Protein AF-Q08990-F1 (afdb_monomer_lite)

Structure (mmCIF, N/CA/C/O backbone):
data_AF-Q08990-F1
#
_entry.id   AF-Q08990-F1
#
loop_
_atom_site.group_PDB
_atom_site.id
_atom_site.type_symbol
_atom_site.label_atom_id
_atom_site.label_alt_id
_atom_site.label_comp_id
_atom_site.label_asym_id
_atom_site.label_entity_id
_atom_site.label_seq_id
_atom_site.pdbx_PDB_ins_code
_atom_site.Cartn_x
_atom_site.Cartn_y
_atom_site.Cartn_z
_atom_site.occupancy
_atom_site.B_iso_or_equiv
_atom_site.auth_seq_id
_atom_site.auth_comp_id
_atom_site.auth_asym_id
_atom_site.auth_atom_id
_atom_site.pdbx_PDB_model_num
ATOM 1 N N . MET A 1 1 ? -34.932 -25.658 28.980 1.00 48.66 1 MET A N 1
ATOM 2 C CA . MET A 1 1 ? -34.757 -24.194 28.999 1.00 48.66 1 MET A CA 1
ATOM 3 C C . MET A 1 1 ? -33.355 -23.936 28.489 1.00 48.66 1 MET A C 1
ATOM 5 O O . MET A 1 1 ? -32.407 -24.117 29.236 1.00 48.66 1 MET A O 1
ATOM 9 N N . THR A 1 2 ? -33.209 -23.710 27.187 1.00 58.56 2 THR A N 1
ATOM 10 C CA . THR A 1 2 ? -31.930 -23.302 26.596 1.00 58.56 2 THR A CA 1
ATOM 11 C C . THR A 1 2 ? -31.597 -21.917 27.132 1.00 58.56 2 THR A C 1
ATOM 13 O O . THR A 1 2 ? -32.435 -21.019 27.087 1.00 58.56 2 THR A O 1
ATOM 16 N N . ASP A 1 3 ? -30.428 -21.805 27.746 1.00 59.56 3 ASP A N 1
ATOM 17 C CA . ASP A 1 3 ? -29.991 -20.666 28.539 1.00 59.56 3 ASP A CA 1
ATOM 18 C C . ASP A 1 3 ? -29.796 -19.426 27.647 1.00 59.56 3 ASP A C 1
ATOM 20 O O . ASP A 1 3 ? -28.799 -19.286 26.938 1.00 59.56 3 ASP A O 1
ATOM 24 N N . ASN A 1 4 ? -30.796 -18.536 27.638 1.00 59.84 4 ASN A N 1
ATOM 25 C CA . ASN A 1 4 ? -30.752 -17.274 26.892 1.00 59.84 4 ASN A CA 1
ATOM 26 C C . ASN A 1 4 ? -29.539 -16.417 27.289 1.00 59.84 4 ASN A C 1
ATOM 28 O O . ASN A 1 4 ? -29.030 -15.676 26.449 1.00 59.84 4 ASN A O 1
ATOM 32 N N . THR A 1 5 ? -29.056 -16.552 28.529 1.00 62.53 5 THR A N 1
ATOM 33 C CA . THR A 1 5 ? -27.885 -15.833 29.049 1.00 62.53 5 THR A CA 1
ATOM 34 C C . THR A 1 5 ? -26.620 -16.232 28.294 1.00 62.53 5 THR A C 1
ATOM 36 O O . THR A 1 5 ? -25.866 -15.372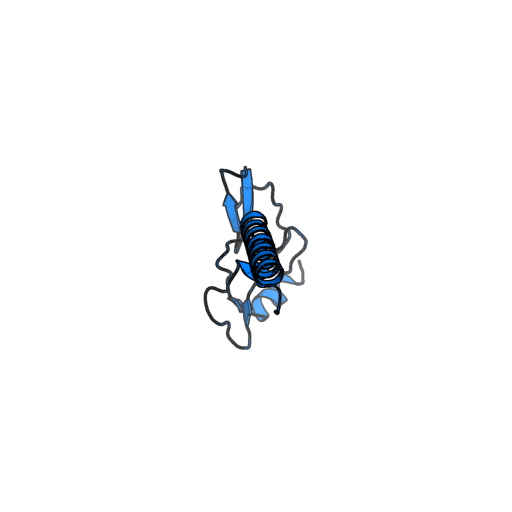 27.844 1.00 62.53 5 THR A O 1
ATOM 39 N N . THR A 1 6 ? -26.427 -17.536 28.046 1.00 74.50 6 THR A N 1
ATOM 40 C CA . THR A 1 6 ? -25.268 -18.017 27.279 1.00 74.50 6 THR A CA 1
ATOM 41 C C . THR A 1 6 ? -25.299 -17.479 25.852 1.00 74.50 6 THR A C 1
ATOM 43 O O . THR A 1 6 ? -24.268 -17.074 25.322 1.00 74.50 6 THR A O 1
ATOM 46 N N . SER A 1 7 ? -26.481 -17.436 25.225 1.00 83.25 7 SER A N 1
ATOM 47 C CA . SER A 1 7 ? -26.612 -16.912 23.862 1.00 83.25 7 SER A CA 1
ATOM 48 C C . SER A 1 7 ? -26.298 -15.419 23.790 1.00 83.25 7 SER A C 1
ATOM 50 O O . SER A 1 7 ? -25.615 -15.002 22.855 1.00 83.25 7 SER A O 1
ATOM 52 N N . SER A 1 8 ? -26.767 -14.610 24.747 1.00 87.88 8 SER A N 1
ATOM 53 C CA . SER A 1 8 ? -26.475 -13.172 24.756 1.00 87.88 8 SER A CA 1
ATOM 54 C C . SER A 1 8 ? -24.997 -12.886 25.007 1.00 87.88 8 SER A C 1
ATOM 56 O O . SER A 1 8 ? -24.423 -12.032 24.331 1.00 87.88 8 SER A O 1
ATOM 58 N N . ASP A 1 9 ? -24.360 -13.625 25.918 1.00 92.31 9 ASP A N 1
ATOM 59 C CA . ASP A 1 9 ? -22.935 -13.454 26.213 1.00 92.31 9 ASP A CA 1
ATOM 60 C C . ASP A 1 9 ? -22.059 -13.882 25.028 1.00 92.31 9 ASP A C 1
ATOM 62 O O . ASP A 1 9 ? -21.091 -13.199 24.690 1.00 92.31 9 ASP A O 1
ATOM 66 N N . LEU A 1 10 ? -22.423 -14.971 24.341 1.00 93.25 10 LEU A N 1
ATOM 67 C CA . LEU A 1 10 ? -21.741 -15.408 23.121 1.00 93.25 10 LEU A CA 1
ATOM 68 C C . LEU A 1 10 ? -21.839 -14.361 22.009 1.00 93.25 10 LEU A C 1
ATOM 70 O O . LEU A 1 10 ? -20.818 -14.030 21.405 1.00 93.25 10 LEU A O 1
ATOM 74 N N . ILE A 1 11 ? -23.033 -13.811 21.762 1.00 95.00 11 ILE A N 1
ATOM 75 C CA . ILE A 1 11 ? -23.231 -12.752 20.761 1.00 95.00 11 ILE A CA 1
ATOM 76 C C . ILE A 1 11 ? -22.373 -11.533 21.112 1.00 95.00 11 ILE A C 1
ATOM 78 O O . ILE A 1 11 ? -21.596 -11.076 20.275 1.00 95.00 11 ILE A O 1
ATOM 82 N N . LYS A 1 12 ? -22.421 -11.074 22.369 1.00 95.19 12 LYS A N 1
ATOM 83 C CA . LYS A 1 12 ? -21.631 -9.929 22.840 1.00 95.19 12 LYS A CA 1
ATOM 84 C C . LYS A 1 12 ? -20.125 -10.146 22.666 1.00 95.19 12 LYS A C 1
ATOM 86 O O . LYS A 1 12 ? -19.412 -9.227 22.259 1.00 95.19 12 LYS A O 1
ATOM 91 N N . ASN A 1 13 ? -19.627 -11.347 22.956 1.00 95.69 13 ASN A N 1
ATOM 92 C CA . ASN A 1 13 ? -18.209 -11.673 22.795 1.00 95.69 13 ASN A CA 1
ATOM 93 C C . ASN A 1 13 ? -17.787 -11.676 21.320 1.00 95.69 13 ASN A C 1
ATOM 95 O O . ASN A 1 13 ? -16.731 -11.137 20.990 1.00 95.69 13 ASN A O 1
ATOM 99 N N . VAL A 1 14 ? -18.614 -12.231 20.429 1.00 96.81 14 VAL A N 1
ATOM 100 C CA . VAL A 1 14 ? -18.360 -12.217 18.980 1.00 96.81 14 VAL A CA 1
ATOM 101 C C . VAL A 1 14 ? -18.376 -10.789 18.434 1.00 96.81 14 VAL A C 1
ATOM 103 O O . VAL A 1 14 ? -17.486 -10.420 17.669 1.00 96.81 14 VAL A O 1
ATOM 106 N N . GLU A 1 15 ? -19.336 -9.964 18.851 1.00 97.25 15 GLU A N 1
ATOM 107 C CA . GLU A 1 15 ? -19.414 -8.553 18.456 1.00 97.25 15 GLU A CA 1
ATOM 108 C C . GLU A 1 15 ? -18.205 -7.752 18.951 1.00 97.25 15 GLU A C 1
ATOM 110 O O . GLU A 1 15 ? -17.606 -6.999 18.183 1.00 97.25 15 GLU A O 1
ATOM 115 N N . THR A 1 16 ? -17.789 -7.967 20.201 1.00 97.56 16 THR A N 1
ATOM 116 C CA . THR A 1 16 ? -16.605 -7.310 20.781 1.00 97.56 16 THR A CA 1
ATOM 117 C C . THR A 1 16 ? -15.329 -7.704 20.036 1.00 97.56 16 THR A C 1
ATOM 119 O O . THR A 1 16 ? -14.507 -6.846 19.703 1.00 97.56 16 THR A O 1
ATOM 122 N N . ALA A 1 17 ? -15.166 -8.996 19.737 1.00 97.31 17 ALA A N 1
ATOM 123 C CA . ALA A 1 17 ? -14.024 -9.497 18.983 1.00 97.31 17 ALA A CA 1
ATOM 124 C C . ALA A 1 17 ? -13.997 -8.925 17.561 1.00 97.31 17 ALA A C 1
ATOM 126 O O . ALA A 1 17 ? -12.952 -8.449 17.122 1.00 97.31 17 ALA A O 1
ATOM 127 N N . ARG A 1 18 ? -15.144 -8.903 16.867 1.00 97.12 18 ARG A N 1
ATOM 128 C CA . ARG A 1 18 ? -15.268 -8.285 15.539 1.00 97.12 18 ARG A CA 1
ATOM 129 C C . ARG A 1 18 ? -14.885 -6.808 15.587 1.00 97.12 18 ARG A C 1
ATOM 131 O O . ARG A 1 18 ? -14.017 -6.403 14.830 1.00 97.12 18 ARG A O 1
ATOM 138 N N . SER A 1 19 ? -15.441 -6.041 16.523 1.00 97.31 19 SER A N 1
ATOM 139 C CA . SER A 1 19 ? -15.128 -4.614 16.665 1.00 97.31 19 SER A CA 1
ATOM 140 C C . SER A 1 19 ? -13.640 -4.362 16.937 1.00 97.31 19 SER A C 1
ATOM 142 O O . SER A 1 19 ? -13.068 -3.421 16.393 1.00 97.31 19 SER A O 1
ATOM 144 N N . THR A 1 20 ? -12.994 -5.219 17.731 1.00 97.06 20 THR A N 1
ATOM 145 C CA . THR A 1 20 ? -11.553 -5.115 18.009 1.00 97.06 20 THR A CA 1
ATOM 146 C C . THR A 1 20 ? -10.717 -5.427 16.766 1.00 97.06 20 THR A C 1
ATOM 148 O O . THR A 1 20 ? -9.745 -4.728 16.490 1.00 97.06 20 THR A O 1
ATOM 151 N N . ILE A 1 21 ? -11.093 -6.458 16.004 1.00 94.06 21 ILE A N 1
ATOM 152 C CA . ILE A 1 21 ? -10.424 -6.819 14.747 1.00 94.06 21 ILE A CA 1
ATOM 153 C C . ILE A 1 21 ? -10.601 -5.706 13.712 1.00 94.06 21 ILE A C 1
ATOM 155 O O . ILE A 1 21 ? -9.619 -5.310 13.093 1.00 94.06 21 ILE A O 1
ATOM 159 N N . ASP A 1 22 ? -11.809 -5.167 13.563 1.00 92.00 22 ASP A N 1
ATOM 160 C CA . ASP A 1 22 ? -12.094 -4.078 12.625 1.00 92.00 22 ASP A CA 1
ATOM 161 C C . ASP A 1 22 ? -11.269 -2.829 12.976 1.00 92.00 22 ASP A C 1
ATOM 163 O O . ASP A 1 22 ? -10.602 -2.263 12.109 1.00 92.00 22 ASP A O 1
ATOM 167 N N . GLY A 1 23 ? -11.206 -2.466 14.263 1.00 93.00 23 GLY A N 1
ATOM 168 C CA . GLY A 1 23 ? -10.358 -1.369 14.735 1.00 93.00 23 GLY A CA 1
ATOM 169 C C . GLY A 1 23 ? -8.864 -1.615 14.499 1.00 93.00 23 GLY A C 1
ATOM 170 O O . GLY A 1 23 ? -8.124 -0.685 14.171 1.00 93.00 23 GLY A O 1
ATOM 171 N N . LEU A 1 24 ? -8.405 -2.866 14.612 1.00 92.38 24 LEU A N 1
ATOM 172 C CA . LEU A 1 24 ? -7.024 -3.233 14.300 1.00 92.38 24 LEU A CA 1
ATOM 173 C C . LEU A 1 24 ? -6.735 -3.137 12.794 1.00 92.38 24 LEU A C 1
ATOM 175 O O . LEU A 1 24 ? -5.687 -2.620 12.416 1.00 92.38 24 LEU A O 1
ATOM 179 N N . ILE A 1 25 ? -7.652 -3.598 11.939 1.00 87.12 25 ILE A N 1
ATOM 180 C CA . ILE A 1 25 ? -7.538 -3.516 10.474 1.00 87.12 25 ILE A CA 1
ATOM 181 C C . ILE A 1 25 ? -7.417 -2.059 10.023 1.00 87.12 25 ILE A C 1
ATOM 183 O O . ILE A 1 25 ? -6.560 -1.741 9.192 1.00 87.12 25 ILE A O 1
ATOM 187 N N . GLU A 1 26 ? -8.253 -1.187 10.583 1.00 86.12 26 GLU A N 1
ATOM 188 C CA . GLU A 1 26 ? -8.221 0.249 10.321 1.00 86.12 26 GLU A CA 1
ATOM 189 C C . GLU A 1 26 ? -6.907 0.871 10.814 1.00 86.12 26 GLU A C 1
ATOM 191 O O . GLU A 1 26 ? -6.211 1.538 10.048 1.00 86.12 26 GLU A O 1
ATOM 196 N N . SER A 1 27 ? -6.508 0.581 12.057 1.00 86.94 27 SER A N 1
ATOM 197 C CA . SER A 1 27 ? -5.297 1.153 12.665 1.00 86.94 27 SER A CA 1
ATOM 198 C C . SER A 1 27 ? -4.015 0.730 11.948 1.00 86.94 27 SER A C 1
ATOM 200 O O . SER A 1 27 ? -3.108 1.542 11.761 1.00 86.94 27 SER A O 1
ATOM 202 N N . LEU A 1 28 ? -3.917 -0.541 11.551 1.00 86.25 28 LEU A N 1
ATOM 203 C CA . LEU A 1 28 ? -2.748 -1.059 10.841 1.00 86.25 28 LEU A CA 1
ATOM 204 C C . LEU A 1 28 ? -2.721 -0.609 9.379 1.00 86.25 28 LEU A C 1
ATOM 206 O O . LEU A 1 28 ? -1.647 -0.587 8.778 1.00 86.25 28 LEU A O 1
ATOM 210 N N . GLY A 1 29 ? -3.879 -0.270 8.801 1.00 81.00 29 GLY A N 1
ATOM 211 C CA . GLY A 1 29 ? -3.983 0.112 7.398 1.00 81.00 29 GLY A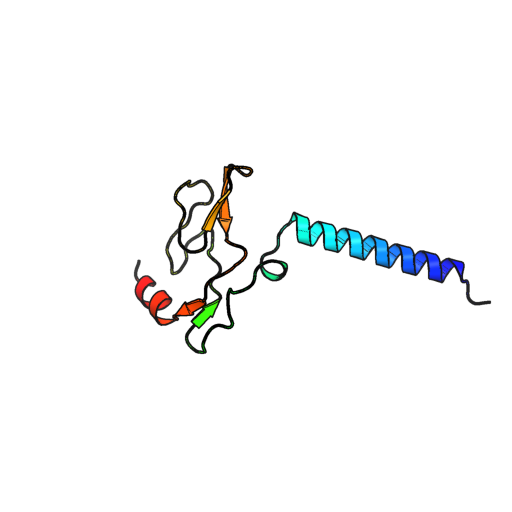 CA 1
ATOM 212 C C . GLY A 1 29 ? -3.440 -0.974 6.469 1.00 81.00 29 GLY A C 1
ATOM 213 O O . GLY A 1 29 ? -2.731 -0.657 5.517 1.00 81.00 29 GLY A O 1
ATOM 214 N N . TRP A 1 30 ? -3.712 -2.254 6.763 1.00 78.81 30 TRP A N 1
ATOM 215 C CA . TRP A 1 30 ? -3.176 -3.376 5.982 1.00 78.81 30 TRP A CA 1
ATOM 216 C C . TRP A 1 30 ? -3.541 -3.268 4.504 1.00 78.81 30 TRP A C 1
ATOM 218 O O . TRP A 1 30 ? -4.694 -2.983 4.161 1.00 78.81 30 TRP A O 1
ATOM 228 N N . ILE A 1 31 ? -2.548 -3.516 3.646 1.00 77.81 31 ILE A N 1
ATOM 229 C CA . ILE A 1 31 ? -2.634 -3.273 2.206 1.00 77.81 31 ILE A CA 1
ATOM 230 C C . ILE A 1 31 ? -3.747 -4.112 1.585 1.00 77.81 31 ILE A C 1
ATOM 232 O O . ILE A 1 31 ? -4.631 -3.580 0.918 1.00 77.81 31 ILE A O 1
ATOM 236 N N . GLU A 1 32 ? -3.789 -5.401 1.899 1.00 76.62 32 GLU A N 1
ATOM 237 C CA . GLU A 1 32 ? -4.769 -6.353 1.372 1.00 76.62 32 GLU A CA 1
ATOM 238 C C . GLU A 1 32 ? -6.217 -5.935 1.682 1.00 76.62 32 GLU A C 1
ATOM 240 O O . GLU A 1 32 ? -7.143 -6.204 0.910 1.00 76.62 32 GLU A O 1
ATOM 245 N N . LEU A 1 33 ? -6.431 -5.233 2.795 1.00 79.06 33 LEU A N 1
ATOM 246 C CA . LEU A 1 33 ? -7.762 -4.871 3.271 1.00 79.06 33 LEU A CA 1
ATOM 247 C C . LEU A 1 33 ? -8.185 -3.471 2.832 1.00 79.06 33 LEU A C 1
ATOM 249 O O . LEU A 1 33 ? -9.349 -3.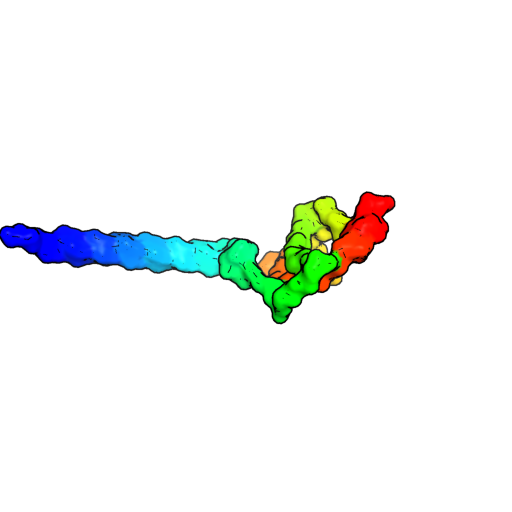291 2.475 1.00 79.06 33 LEU A O 1
ATOM 253 N N . ASN A 1 34 ? -7.251 -2.521 2.788 1.00 84.62 34 ASN A N 1
ATOM 254 C CA . ASN A 1 34 ? -7.556 -1.101 2.598 1.00 84.62 34 ASN A CA 1
ATOM 255 C C . ASN A 1 34 ? -7.144 -0.548 1.229 1.00 84.62 34 ASN A C 1
ATOM 257 O O . ASN A 1 34 ? -7.606 0.524 0.843 1.00 84.62 34 ASN A O 1
ATOM 261 N N . TYR A 1 35 ? -6.289 -1.252 0.488 1.00 90.19 35 TYR A N 1
ATOM 262 C CA . TYR A 1 35 ? -5.735 -0.749 -0.763 1.00 90.19 35 TYR A CA 1
ATOM 263 C C . TYR A 1 35 ? -6.454 -1.418 -1.920 1.00 90.19 35 TYR A C 1
ATOM 265 O O . TYR A 1 35 ? -6.753 -2.618 -1.907 1.00 90.19 35 TYR A O 1
ATOM 273 N N . ARG A 1 36 ? -6.789 -0.620 -2.924 1.00 91.75 36 ARG A N 1
ATOM 274 C CA . ARG A 1 36 ? -7.511 -1.079 -4.106 1.00 91.75 36 ARG A CA 1
ATOM 275 C C . ARG A 1 36 ? -6.878 -0.459 -5.325 1.00 91.75 36 ARG A C 1
ATOM 277 O O . ARG A 1 36 ? -6.435 0.688 -5.290 1.00 91.75 36 ARG A O 1
ATOM 284 N N . CYS A 1 37 ? -6.875 -1.214 -6.411 1.00 94.00 37 CYS A N 1
ATOM 285 C CA . CYS A 1 37 ? -6.515 -0.621 -7.678 1.00 94.00 37 CYS A CA 1
ATOM 286 C C . CYS A 1 37 ? -7.547 0.409 -8.107 1.00 94.00 37 CYS A C 1
ATOM 288 O O . CYS A 1 37 ? -8.748 0.225 -7.906 1.00 94.00 37 CYS A O 1
ATOM 290 N N . GLU A 1 38 ? -7.074 1.471 -8.747 1.00 93.81 38 GLU A N 1
ATOM 291 C CA . GLU A 1 38 ? -7.924 2.533 -9.269 1.00 93.81 38 GLU A CA 1
ATOM 292 C C . GLU A 1 38 ? -8.959 2.064 -10.289 1.00 93.81 38 GLU A C 1
ATOM 294 O O . GLU A 1 38 ? -9.990 2.712 -10.470 1.00 93.81 38 GLU A O 1
ATOM 299 N N . ARG A 1 39 ? -8.667 0.946 -10.951 1.00 95.50 39 ARG A N 1
ATOM 300 C CA . ARG A 1 39 ? -9.510 0.282 -11.936 1.00 95.50 39 ARG A CA 1
ATOM 301 C C . ARG A 1 39 ? -9.182 -1.203 -11.977 1.00 95.50 39 ARG A C 1
ATOM 303 O O . ARG A 1 39 ? -8.140 -1.632 -11.496 1.00 95.50 39 ARG A O 1
ATOM 310 N N . GLN A 1 40 ? -10.031 -1.989 -12.622 1.00 96.31 40 GLN A N 1
ATOM 311 C CA . GLN A 1 40 ? -9.630 -3.333 -13.011 1.00 96.31 40 GLN A CA 1
ATOM 312 C C . GLN A 1 40 ? -8.484 -3.236 -14.029 1.00 96.31 40 GLN A C 1
ATOM 314 O O . GLN A 1 40 ? -8.609 -2.554 -15.051 1.00 96.31 40 GLN A O 1
ATOM 319 N N . CYS A 1 41 ? -7.357 -3.870 -13.720 1.00 96.50 41 CYS A N 1
ATOM 320 C CA . CYS A 1 41 ? -6.219 -3.909 -14.627 1.00 96.50 41 CYS A CA 1
ATOM 321 C C . CYS A 1 41 ? -6.538 -4.772 -15.851 1.00 96.50 41 CYS A C 1
ATOM 323 O O . CYS A 1 41 ? -7.332 -5.716 -15.772 1.00 96.50 41 CYS A O 1
ATOM 325 N N . ASN A 1 42 ? -5.931 -4.425 -16.982 1.00 97.94 42 ASN A N 1
ATOM 326 C CA . ASN A 1 42 ? -5.988 -5.233 -18.191 1.00 97.94 42 ASN A CA 1
ATOM 327 C C . ASN A 1 42 ? -5.217 -6.548 -17.992 1.00 97.94 42 ASN A C 1
ATOM 329 O O . ASN A 1 42 ? -4.513 -6.735 -17.002 1.00 97.94 42 ASN A O 1
ATOM 333 N N . TRP A 1 43 ? -5.358 -7.482 -18.934 1.00 96.75 43 TRP A N 1
ATOM 334 C CA . TRP A 1 43 ? -4.729 -8.807 -18.846 1.00 96.75 43 TRP A CA 1
ATOM 335 C C . TRP A 1 43 ? -3.190 -8.752 -18.805 1.00 96.75 43 TRP A C 1
ATOM 337 O O . TRP A 1 43 ? -2.558 -9.670 -18.287 1.00 96.75 43 TRP A O 1
ATOM 347 N N . ASP A 1 44 ? -2.603 -7.693 -19.360 1.00 97.06 44 ASP A N 1
ATOM 348 C CA . ASP A 1 44 ? -1.170 -7.418 -19.444 1.00 97.06 44 ASP A CA 1
ATOM 349 C C . ASP A 1 44 ? -0.697 -6.401 -18.397 1.00 97.06 44 ASP A C 1
ATOM 351 O O . ASP A 1 44 ? 0.418 -5.885 -18.478 1.00 97.06 44 ASP A O 1
ATOM 355 N N . GLU A 1 45 ? -1.534 -6.114 -17.403 1.00 96.56 45 GLU A N 1
ATOM 356 C CA . GLU A 1 45 ? -1.245 -5.179 -16.328 1.00 96.56 45 GLU A CA 1
ATOM 357 C C . GLU A 1 45 ? -1.378 -5.845 -14.960 1.00 96.56 45 GLU A C 1
ATOM 359 O O . GLU A 1 45 ? -2.167 -6.768 -14.752 1.00 96.56 45 GLU A O 1
ATOM 364 N N . VAL A 1 46 ? -0.639 -5.322 -13.986 1.00 93.56 46 VAL A N 1
ATOM 365 C CA . VAL A 1 46 ? -0.753 -5.725 -12.583 1.00 93.56 46 VAL A CA 1
ATOM 366 C C . VAL A 1 46 ? -1.109 -4.533 -11.717 1.00 93.56 46 VAL A C 1
ATOM 368 O O . VAL A 1 46 ? -0.666 -3.414 -11.973 1.00 93.56 46 VAL A O 1
ATOM 371 N N . CYS A 1 47 ? -1.887 -4.778 -10.663 1.00 93.56 47 CYS A N 1
ATOM 372 C CA . CYS A 1 47 ? -2.104 -3.764 -9.647 1.00 93.56 47 CYS A CA 1
ATOM 373 C C . CYS A 1 47 ? -0.843 -3.628 -8.799 1.00 93.56 47 CYS A C 1
ATOM 375 O O . CYS A 1 47 ? -0.540 -4.510 -7.993 1.00 93.56 47 CYS A O 1
ATOM 377 N N . TYR A 1 48 ? -0.078 -2.569 -9.030 1.00 91.12 48 TYR A N 1
ATOM 378 C CA . TYR A 1 48 ? 1.246 -2.444 -8.449 1.00 91.12 48 TYR A CA 1
ATOM 379 C C . TYR A 1 48 ? 1.193 -1.817 -7.061 1.00 91.12 48 TYR A C 1
ATOM 381 O O . TYR A 1 48 ? 0.702 -0.700 -6.889 1.00 91.12 48 TYR A O 1
ATOM 389 N N . THR A 1 49 ? 1.775 -2.524 -6.096 1.00 89.69 49 THR A N 1
ATOM 390 C CA . THR A 1 49 ? 2.031 -2.025 -4.746 1.00 89.69 49 THR A CA 1
ATOM 391 C C . THR A 1 49 ? 3.520 -1.700 -4.620 1.00 89.69 49 THR A C 1
ATOM 393 O O . THR A 1 49 ? 4.333 -2.628 -4.631 1.00 89.69 49 THR A O 1
ATOM 396 N N . PRO A 1 50 ? 3.903 -0.418 -4.484 1.00 87.12 50 PRO A N 1
ATOM 397 C CA . PRO A 1 50 ? 5.281 -0.040 -4.189 1.00 87.12 50 PRO A CA 1
ATOM 398 C C . PRO A 1 50 ? 5.803 -0.725 -2.921 1.00 87.12 50 PRO A C 1
ATOM 400 O O . PRO A 1 50 ? 5.058 -0.941 -1.967 1.00 87.12 50 PRO A O 1
ATOM 403 N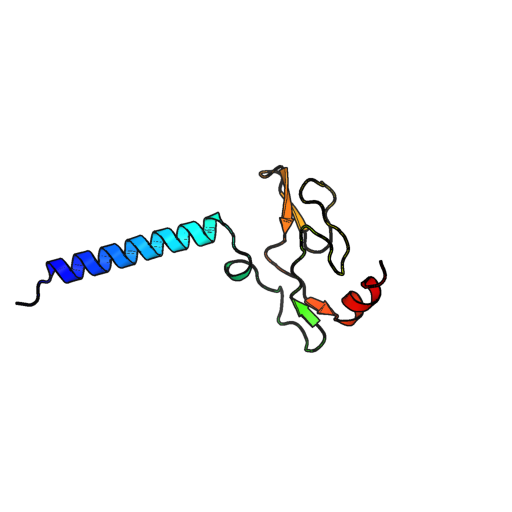 N . SER A 1 51 ? 7.096 -1.041 -2.886 1.00 82.69 51 SER A N 1
ATOM 404 C CA . SER A 1 51 ? 7.747 -1.634 -1.715 1.00 82.69 51 SER A CA 1
ATOM 405 C C . SER A 1 51 ? 8.843 -0.731 -1.167 1.00 82.69 51 SER A C 1
ATOM 407 O O . SER A 1 51 ? 9.568 -0.090 -1.923 1.00 82.69 51 SER A O 1
ATOM 409 N N . TRP A 1 52 ? 9.040 -0.762 0.148 1.00 84.38 52 TRP A N 1
ATOM 410 C CA . TRP A 1 52 ? 10.192 -0.149 0.811 1.00 84.38 52 TRP A CA 1
ATOM 411 C C . TRP A 1 52 ? 11.399 -1.080 0.683 1.00 84.38 52 TRP A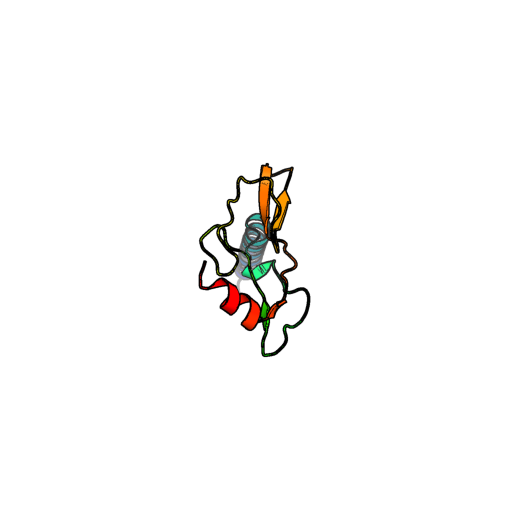 C 1
ATOM 413 O O . TRP A 1 52 ? 11.691 -1.871 1.578 1.00 84.38 52 TRP A O 1
ATOM 423 N N . GLY A 1 53 ? 12.026 -1.094 -0.486 1.00 81.00 53 GLY A N 1
ATOM 424 C CA . GLY A 1 53 ? 12.977 -2.143 -0.827 1.00 81.00 53 GLY A CA 1
ATOM 425 C C . GLY A 1 53 ? 13.340 -2.153 -2.303 1.00 81.00 53 GLY A C 1
ATOM 426 O O . GLY A 1 53 ? 12.793 -1.358 -3.070 1.00 81.00 53 GLY A O 1
ATOM 427 N N . PRO A 1 54 ? 14.231 -3.074 -2.707 1.00 80.44 54 PRO A N 1
ATOM 428 C CA . PRO A 1 54 ? 14.472 -3.356 -4.108 1.00 80.44 54 PRO A CA 1
ATOM 429 C C . PRO A 1 54 ? 13.163 -3.800 -4.754 1.00 80.44 54 PRO A C 1
ATOM 431 O O . PRO A 1 54 ? 12.560 -4.794 -4.347 1.00 80.44 54 PRO A O 1
ATOM 434 N N . SER A 1 55 ? 12.732 -3.054 -5.759 1.00 81.19 55 SER A N 1
ATOM 435 C CA . SER A 1 55 ? 11.557 -3.366 -6.557 1.00 81.19 55 SER A CA 1
ATOM 436 C C . SER A 1 55 ? 11.900 -3.242 -8.037 1.00 81.19 55 SER A C 1
ATOM 438 O O . SER A 1 55 ? 12.884 -2.582 -8.380 1.00 81.19 55 SER A O 1
ATOM 440 N N . PRO A 1 56 ? 11.074 -3.799 -8.939 1.00 78.00 56 PRO A N 1
ATOM 441 C CA . PRO A 1 56 ? 11.208 -3.516 -10.360 1.00 78.00 56 PRO A CA 1
ATOM 442 C C . PRO A 1 56 ? 11.158 -2.017 -10.674 1.00 78.00 56 PRO A C 1
ATOM 444 O O . PRO A 1 56 ? 11.702 -1.616 -11.684 1.00 78.00 56 PRO A O 1
ATOM 447 N N . MET A 1 57 ? 10.540 -1.179 -9.832 1.00 78.44 57 MET A N 1
ATOM 448 C CA . MET A 1 57 ? 10.498 0.280 -10.015 1.0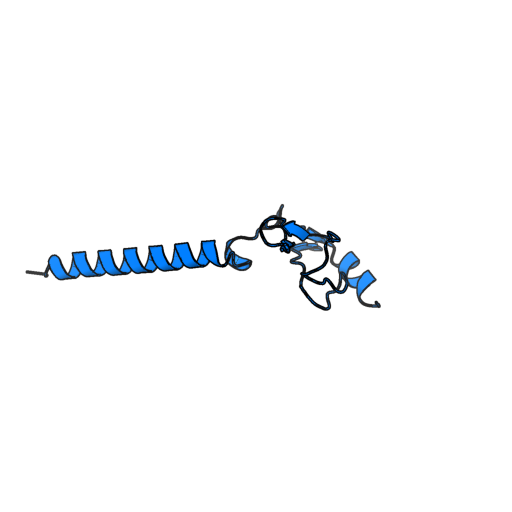0 78.44 57 MET A CA 1
ATOM 449 C C . MET A 1 57 ? 11.627 1.016 -9.265 1.00 78.44 57 MET A C 1
ATOM 451 O O . MET A 1 57 ? 11.575 2.235 -9.114 1.00 78.44 57 MET A O 1
ATOM 455 N N . GLY A 1 58 ? 12.644 0.294 -8.783 1.00 79.31 58 GLY A N 1
ATOM 456 C CA . GLY A 1 58 ? 13.786 0.839 -8.049 1.00 79.31 58 GLY A CA 1
ATOM 457 C C . GLY A 1 58 ? 13.686 0.687 -6.529 1.00 79.31 58 GLY A C 1
ATOM 458 O O . GLY A 1 58 ? 12.788 0.030 -5.999 1.00 79.31 58 GLY A O 1
ATOM 459 N N . MET A 1 59 ? 14.657 1.277 -5.829 1.00 82.12 59 MET A N 1
ATOM 460 C CA . MET A 1 59 ? 14.733 1.301 -4.367 1.00 82.12 59 MET A CA 1
ATOM 461 C C . MET A 1 59 ? 14.004 2.537 -3.829 1.00 82.12 59 MET A C 1
ATOM 463 O O . MET A 1 59 ? 14.354 3.661 -4.184 1.00 82.12 59 MET A O 1
ATOM 467 N N . THR A 1 60 ? 13.020 2.347 -2.949 1.00 82.06 60 THR A N 1
ATOM 468 C CA . THR A 1 60 ? 12.327 3.458 -2.274 1.00 82.06 60 THR A CA 1
ATOM 469 C C . THR A 1 60 ? 12.615 3.452 -0.777 1.00 82.06 60 THR A C 1
ATOM 471 O O . THR A 1 60 ? 12.413 2.445 -0.094 1.00 82.06 60 THR A O 1
ATOM 474 N N . GLU A 1 61 ? 13.062 4.594 -0.255 1.00 84.69 61 GLU A N 1
ATOM 475 C CA . GLU A 1 61 ? 13.364 4.784 1.164 1.00 84.69 61 GLU A CA 1
ATOM 476 C C . GLU A 1 61 ? 12.206 5.495 1.876 1.00 84.69 61 GLU A C 1
ATOM 478 O O . GLU A 1 61 ? 11.872 6.621 1.510 1.00 84.69 61 GLU A O 1
ATOM 483 N N . PRO A 1 62 ? 11.613 4.909 2.929 1.00 83.19 62 PRO A N 1
ATOM 484 C CA . PRO A 1 62 ? 10.435 5.484 3.576 1.00 83.19 62 PRO A CA 1
ATOM 485 C C . PRO A 1 62 ? 10.704 6.823 4.282 1.00 83.19 62 PRO A C 1
ATOM 487 O O . PRO A 1 62 ? 9.763 7.565 4.526 1.00 83.19 62 PRO A O 1
ATOM 490 N N . GLY A 1 63 ? 11.956 7.134 4.629 1.00 85.50 63 GLY A N 1
ATOM 491 C CA . GLY A 1 63 ? 12.336 8.409 5.256 1.00 85.50 63 GLY A CA 1
ATOM 492 C C . GLY A 1 63 ? 12.626 9.543 4.267 1.00 85.50 63 GLY A C 1
ATOM 493 O O . GLY A 1 63 ? 12.946 10.651 4.689 1.00 85.50 63 GLY A O 1
ATOM 494 N N . SER A 1 64 ? 12.559 9.276 2.961 1.00 83.44 64 SER A N 1
ATOM 495 C CA . SER A 1 64 ? 12.738 10.306 1.940 1.00 83.44 64 SER A CA 1
ATOM 496 C C . SER A 1 64 ? 11.540 11.264 1.924 1.00 83.44 64 SER A C 1
ATOM 498 O O . SER A 1 64 ? 10.439 10.881 2.296 1.00 83.44 64 SER A O 1
ATOM 500 N N . HIS A 1 65 ? 11.740 12.502 1.472 1.00 87.88 65 HIS A N 1
ATOM 501 C CA . HIS A 1 65 ? 10.643 13.426 1.137 1.00 87.88 65 HIS A CA 1
ATOM 502 C C . HIS A 1 65 ? 10.303 13.385 -0.362 1.00 87.88 65 HIS A C 1
ATOM 504 O O . HIS A 1 65 ? 9.369 14.040 -0.813 1.00 87.88 65 HIS A O 1
ATOM 510 N N . ASN A 1 66 ? 11.081 12.638 -1.152 1.00 85.81 66 ASN A N 1
ATOM 511 C CA . ASN A 1 66 ? 10.899 12.557 -2.593 1.00 85.81 66 ASN A CA 1
ATOM 512 C C . ASN A 1 66 ? 9.787 11.561 -2.904 1.00 85.81 66 ASN A C 1
ATOM 514 O O . ASN A 1 66 ? 10.001 10.349 -2.853 1.00 85.81 66 ASN A O 1
ATOM 518 N N . GLU A 1 67 ? 8.614 12.083 -3.238 1.00 87.06 67 GLU A N 1
ATOM 519 C CA . GLU A 1 67 ? 7.494 11.274 -3.698 1.00 87.06 67 GLU A CA 1
ATOM 520 C C . GLU A 1 67 ? 7.873 10.517 -4.977 1.00 87.06 67 GLU A C 1
ATOM 522 O O . GLU A 1 67 ? 8.355 11.091 -5.956 1.00 87.06 67 GLU A O 1
ATOM 527 N N . GLY A 1 68 ? 7.686 9.200 -4.945 1.00 82.06 68 GLY A N 1
ATOM 528 C CA . GLY A 1 68 ? 7.858 8.307 -6.085 1.00 82.06 68 GLY A CA 1
ATOM 529 C C . GLY A 1 68 ? 6.524 7.779 -6.608 1.00 82.06 68 GLY A C 1
ATOM 530 O O . GLY A 1 68 ? 5.456 8.049 -6.053 1.00 82.06 68 GLY A O 1
ATOM 531 N N . PHE A 1 69 ? 6.588 6.968 -7.664 1.00 86.88 69 PHE A N 1
ATOM 532 C CA . PHE A 1 69 ? 5.412 6.330 -8.256 1.00 86.88 69 PHE A CA 1
ATOM 533 C C . PHE A 1 69 ? 4.603 5.546 -7.205 1.00 86.88 69 PHE A C 1
ATOM 535 O O . PHE A 1 69 ? 5.119 4.631 -6.562 1.00 86.88 69 PHE A O 1
ATOM 542 N N . GLY A 1 70 ? 3.327 5.902 -7.035 1.00 89.31 70 GLY A N 1
ATOM 543 C CA . GLY A 1 70 ? 2.425 5.258 -6.076 1.00 89.31 70 GLY A CA 1
ATOM 544 C C . GLY A 1 70 ? 2.663 5.612 -4.601 1.00 89.31 70 GLY A C 1
ATOM 545 O O . GLY A 1 70 ? 2.090 4.953 -3.732 1.00 89.31 70 GLY A O 1
ATOM 546 N N . THR A 1 71 ? 3.470 6.631 -4.296 1.00 91.31 71 THR A N 1
ATOM 547 C CA . THR A 1 71 ? 3.732 7.091 -2.919 1.00 91.31 71 THR A CA 1
ATOM 548 C C . THR A 1 71 ? 3.476 8.587 -2.770 1.00 91.31 71 THR A C 1
ATOM 550 O O . THR A 1 71 ? 3.560 9.320 -3.751 1.00 91.31 71 THR A O 1
ATOM 553 N N . HIS A 1 72 ? 3.188 9.033 -1.551 1.00 92.69 72 HIS A N 1
ATOM 554 C CA . HIS A 1 72 ? 3.157 10.449 -1.178 1.00 92.69 72 HIS A CA 1
ATOM 555 C C . HIS A 1 72 ? 3.801 10.640 0.194 1.00 92.69 72 HIS A C 1
ATOM 557 O O . HIS A 1 72 ? 3.921 9.680 0.966 1.00 92.69 72 HIS A O 1
ATOM 563 N N . PHE A 1 73 ? 4.234 11.858 0.502 1.00 92.56 73 PHE A N 1
ATOM 564 C CA . PHE A 1 73 ? 4.766 12.180 1.819 1.00 92.56 73 PHE A CA 1
ATOM 565 C C . PHE A 1 73 ? 3.623 12.507 2.782 1.00 92.56 73 PHE A C 1
ATOM 567 O O . PHE A 1 73 ? 2.816 13.403 2.541 1.00 92.56 73 PHE A O 1
ATOM 574 N N . ASP A 1 74 ? 3.543 11.767 3.886 1.00 92.06 74 ASP A N 1
ATOM 575 C CA . ASP A 1 74 ? 2.588 12.037 4.956 1.00 92.06 74 ASP A CA 1
ATOM 576 C C . ASP A 1 74 ? 3.260 12.916 6.014 1.00 92.06 74 ASP A C 1
ATOM 578 O O . ASP A 1 74 ? 4.044 12.436 6.837 1.00 92.06 74 ASP A O 1
ATOM 582 N N . GLU A 1 75 ? 2.922 14.206 6.007 1.00 91.31 75 GLU A N 1
ATOM 583 C CA . GLU A 1 75 ? 3.430 15.200 6.961 1.00 91.31 75 GLU A CA 1
ATOM 584 C C . GLU A 1 75 ? 3.139 14.832 8.420 1.00 91.31 75 GLU A C 1
ATOM 586 O O . GLU A 1 75 ? 3.952 15.088 9.306 1.00 91.31 75 GLU A O 1
ATOM 591 N N . SER A 1 76 ? 2.003 14.194 8.705 1.00 91.25 76 SER A N 1
ATOM 592 C CA . SER A 1 76 ? 1.659 13.812 10.079 1.00 91.25 76 SER A CA 1
ATOM 593 C C . SER A 1 76 ? 2.538 12.670 10.591 1.00 91.25 76 SER A C 1
ATOM 595 O O . SER A 1 76 ? 2.840 12.597 11.783 1.00 91.25 76 SER A O 1
ATOM 597 N N . ARG A 1 77 ? 2.979 11.793 9.682 1.00 88.25 77 ARG A N 1
ATOM 598 C CA . ARG A 1 77 ? 3.833 10.637 9.985 1.00 88.25 77 ARG A CA 1
ATOM 599 C C . ARG A 1 77 ? 5.315 10.894 9.709 1.00 88.25 77 ARG A C 1
ATOM 601 O O . ARG A 1 77 ? 6.127 10.042 10.069 1.00 88.25 77 ARG A O 1
ATOM 608 N N . GLN A 1 78 ? 5.651 12.026 9.085 1.00 91.75 78 GLN A N 1
ATOM 609 C CA . GLN A 1 78 ? 7.001 12.424 8.668 1.00 91.75 78 GLN A CA 1
ATOM 610 C C . GLN A 1 78 ? 7.718 11.319 7.874 1.00 91.75 78 GLN A C 1
ATOM 612 O O . GLN A 1 78 ? 8.869 10.971 8.144 1.00 91.75 78 GLN A O 1
ATOM 617 N N . ARG A 1 79 ? 7.001 10.703 6.927 1.00 91.31 79 ARG A N 1
ATOM 618 C CA . ARG A 1 79 ? 7.517 9.614 6.086 1.00 91.31 79 ARG A CA 1
ATOM 619 C C . ARG A 1 79 ? 6.732 9.482 4.788 1.00 91.31 79 ARG A C 1
ATOM 621 O O . ARG A 1 79 ? 5.555 9.835 4.734 1.00 91.31 79 ARG A O 1
ATOM 628 N N . LEU A 1 80 ? 7.343 8.857 3.785 1.00 90.38 80 LEU A N 1
ATOM 629 C CA . LEU A 1 80 ? 6.610 8.359 2.625 1.00 90.38 80 LEU A CA 1
ATOM 630 C C . LEU A 1 80 ? 5.669 7.226 3.031 1.00 90.38 80 LEU A C 1
ATOM 632 O O . LEU A 1 80 ? 6.006 6.330 3.820 1.00 90.38 80 LEU A O 1
ATOM 636 N N . VAL A 1 81 ? 4.483 7.268 2.440 1.00 90.31 81 VAL A N 1
ATOM 637 C CA . VAL A 1 81 ? 3.440 6.255 2.548 1.00 90.31 81 VAL A CA 1
ATOM 638 C C . VAL A 1 81 ? 2.973 5.858 1.149 1.00 90.31 81 VAL A C 1
ATOM 640 O O . VAL A 1 81 ? 3.120 6.607 0.184 1.00 90.31 81 VAL A O 1
ATOM 643 N N . ILE A 1 82 ? 2.430 4.650 1.027 1.00 90.31 82 ILE A N 1
ATOM 644 C CA . ILE A 1 82 ? 1.879 4.157 -0.237 1.00 90.31 82 ILE A CA 1
ATOM 645 C C . ILE A 1 82 ? 0.472 4.735 -0.409 1.00 90.31 82 ILE A C 1
ATOM 647 O O . ILE A 1 82 ? -0.304 4.802 0.545 1.00 90.31 82 ILE A O 1
ATOM 651 N N . ASN A 1 83 ? 0.124 5.119 -1.632 1.00 92.19 83 ASN A N 1
ATOM 652 C CA . ASN A 1 83 ? -1.228 5.550 -1.970 1.00 92.19 83 ASN A CA 1
ATOM 653 C C . ASN A 1 83 ? -2.209 4.380 -1.819 1.00 92.19 83 ASN A C 1
ATOM 655 O O . ASN A 1 83 ? -2.009 3.320 -2.406 1.00 92.19 83 ASN A O 1
ATOM 659 N N . SER A 1 84 ? -3.314 4.578 -1.097 1.00 90.56 84 SER A N 1
ATOM 660 C CA . SER A 1 84 ? -4.367 3.554 -0.968 1.00 90.56 84 SER A CA 1
ATOM 661 C C . SER A 1 84 ? -5.021 3.195 -2.308 1.00 90.56 84 SER A C 1
ATOM 663 O O . SER A 1 84 ? -5.469 2.064 -2.511 1.00 90.56 84 SER A O 1
ATOM 665 N N . LYS A 1 85 ? -5.041 4.153 -3.241 1.00 93.19 85 LYS A N 1
ATOM 666 C CA . LYS A 1 85 ? -5.433 3.962 -4.637 1.00 93.19 85 LYS A CA 1
ATOM 667 C C . LYS A 1 85 ? -4.207 3.559 -5.463 1.00 93.19 85 LYS A C 1
ATOM 669 O O . LYS A 1 85 ? -3.429 4.411 -5.888 1.00 93.19 85 LYS A O 1
ATOM 674 N N . LEU A 1 86 ? -4.049 2.255 -5.664 1.00 93.56 86 LEU A N 1
ATOM 675 C CA . LEU A 1 86 ? -2.947 1.658 -6.417 1.00 93.56 86 LEU A CA 1
ATOM 676 C C . LEU A 1 86 ? -3.153 1.813 -7.929 1.00 93.56 86 LEU A C 1
ATOM 678 O O . LEU A 1 86 ? -4.284 1.929 -8.407 1.00 93.56 86 LEU A O 1
ATOM 682 N N . GLN A 1 87 ? -2.057 1.782 -8.682 1.00 93.00 87 GLN A N 1
ATOM 683 C CA . GLN A 1 87 ? -2.059 1.985 -10.131 1.00 93.00 87 GLN A CA 1
ATOM 684 C C . GLN A 1 87 ? -1.840 0.660 -10.864 1.00 93.00 87 GLN A C 1
ATOM 686 O O . GLN A 1 87 ? -1.065 -0.191 -10.423 1.00 93.00 87 GLN A O 1
ATOM 691 N N . CYS A 1 88 ? -2.516 0.491 -11.998 1.00 94.81 88 CYS A N 1
ATOM 692 C CA . CYS A 1 88 ? -2.234 -0.614 -12.908 1.00 94.81 88 CYS A CA 1
ATOM 693 C C . CYS A 1 88 ? -0.990 -0.276 -13.736 1.00 94.81 88 CYS A C 1
ATOM 695 O O . CYS A 1 88 ? -0.964 0.766 -14.388 1.00 94.81 88 CYS A O 1
ATOM 697 N N . ILE A 1 89 ? 0.016 -1.149 -13.721 1.00 92.44 89 ILE A N 1
ATOM 698 C CA . ILE A 1 89 ? 1.247 -1.003 -14.514 1.00 92.44 89 ILE A CA 1
ATOM 699 C C . ILE A 1 89 ? 1.316 -2.127 -15.539 1.00 92.44 89 ILE A C 1
ATOM 701 O O . ILE A 1 89 ? 1.017 -3.276 -15.202 1.00 92.44 89 ILE A O 1
ATOM 705 N N . ASN A 1 90 ? 1.740 -1.815 -16.765 1.00 94.19 90 ASN A N 1
ATOM 706 C CA . ASN A 1 90 ? 1.947 -2.823 -17.793 1.00 94.19 90 ASN A CA 1
ATOM 707 C C . ASN A 1 90 ? 3.137 -3.723 -17.438 1.00 94.19 90 ASN A C 1
ATOM 709 O O . ASN A 1 90 ? 4.188 -3.258 -16.995 1.00 94.19 90 ASN A O 1
ATOM 713 N N . ILE A 1 91 ? 3.009 -5.024 -17.680 1.00 91.38 91 ILE A N 1
ATOM 714 C CA . ILE A 1 91 ? 4.088 -5.986 -17.425 1.00 91.38 91 ILE A CA 1
ATOM 715 C C . ILE A 1 91 ? 5.360 -5.607 -18.199 1.00 91.38 91 ILE A C 1
ATOM 717 O O . ILE A 1 91 ? 6.463 -5.814 -17.694 1.00 91.38 91 ILE A O 1
ATOM 721 N N . ASN A 1 92 ? 5.238 -4.999 -19.382 1.00 90.56 92 ASN A N 1
ATOM 722 C CA . ASN A 1 92 ? 6.395 -4.544 -20.150 1.00 90.56 92 ASN A CA 1
ATOM 723 C C . ASN A 1 92 ? 7.191 -3.450 -19.418 1.00 90.56 92 ASN A C 1
ATOM 725 O O . ASN A 1 92 ? 8.420 -3.491 -19.445 1.00 90.56 92 ASN A O 1
ATOM 729 N N . ASP A 1 93 ? 6.528 -2.544 -18.695 1.00 85.81 93 ASP A N 1
ATOM 730 C CA . ASP A 1 93 ? 7.198 -1.487 -17.921 1.00 85.81 93 ASP A CA 1
ATOM 731 C C . ASP A 1 93 ? 8.000 -2.075 -16.750 1.00 85.81 93 ASP A C 1
ATOM 733 O O . ASP A 1 93 ? 9.090 -1.604 -16.420 1.00 85.81 93 ASP A O 1
ATOM 737 N N . LEU A 1 94 ? 7.503 -3.164 -16.151 1.00 82.94 94 LEU A N 1
ATOM 738 C CA . LEU A 1 94 ? 8.234 -3.904 -15.117 1.00 82.94 94 LEU A CA 1
ATOM 739 C C . LEU A 1 94 ? 9.485 -4.588 -15.680 1.00 82.94 94 LEU A C 1
ATOM 741 O O . LEU A 1 94 ? 10.503 -4.690 -14.997 1.00 82.94 94 LEU A O 1
ATOM 745 N N . MET A 1 95 ? 9.414 -5.070 -16.921 1.00 79.81 95 MET A N 1
ATOM 746 C CA . MET A 1 95 ? 10.504 -5.809 -17.560 1.00 79.81 95 MET A CA 1
ATOM 747 C C . MET A 1 95 ? 11.636 -4.897 -18.031 1.00 79.81 95 MET A C 1
ATOM 749 O O . MET A 1 95 ? 12.799 -5.289 -17.928 1.00 79.81 95 MET A O 1
ATOM 753 N N . VAL A 1 96 ? 11.322 -3.686 -18.502 1.00 75.31 96 VAL A N 1
ATOM 754 C CA . VAL A 1 96 ? 12.333 -2.690 -18.903 1.00 75.31 96 VAL A CA 1
ATOM 755 C C . VAL A 1 96 ? 13.241 -2.329 -17.725 1.00 75.31 96 VAL A C 1
ATOM 757 O O . VAL A 1 96 ? 14.453 -2.216 -17.893 1.00 75.31 96 VAL A O 1
ATOM 760 N N . ASN A 1 97 ? 12.678 -2.245 -16.521 1.00 64.44 97 ASN A N 1
ATOM 761 C CA . ASN A 1 97 ? 13.415 -1.836 -15.329 1.00 64.44 97 ASN A CA 1
ATOM 762 C C . ASN A 1 97 ? 14.122 -2.989 -14.590 1.00 64.44 97 ASN A C 1
ATOM 764 O O . ASN A 1 97 ? 14.819 -2.749 -13.610 1.00 64.44 97 ASN A O 1
ATOM 768 N N . ARG A 1 98 ? 14.021 -4.240 -15.067 1.00 60.38 98 ARG A N 1
ATOM 769 C CA . ARG A 1 98 ? 14.670 -5.406 -14.429 1.00 60.38 98 ARG A CA 1
ATOM 770 C C . ARG A 1 98 ? 16.209 -5.375 -14.494 1.00 60.38 98 ARG A C 1
ATOM 772 O O . ARG A 1 98 ? 16.856 -6.160 -13.808 1.00 60.38 98 ARG A O 1
ATOM 779 N N . ASN A 1 99 ? 16.784 -4.518 -15.339 1.00 54.34 99 ASN A N 1
ATOM 780 C CA . ASN A 1 99 ? 18.227 -4.442 -15.595 1.00 54.34 99 ASN A CA 1
ATOM 781 C C . ASN A 1 99 ? 18.944 -3.288 -14.861 1.00 54.34 99 ASN A C 1
ATOM 783 O O . ASN A 1 99 ? 20.103 -3.014 -15.179 1.00 54.34 99 ASN A O 1
ATOM 787 N N . HIS A 1 100 ? 18.282 -2.622 -13.912 1.00 49.25 100 HIS A N 1
ATOM 788 C CA . HIS A 1 100 ? 18.886 -1.638 -13.006 1.00 49.25 100 HIS A CA 1
ATOM 789 C C . HIS A 1 100 ? 18.979 -2.198 -11.585 1.00 49.25 100 HIS A C 1
ATOM 791 O O . HIS A 1 100 ? 19.967 -1.848 -10.903 1.00 49.25 100 HIS A O 1
#

Foldseek 3Di:
DPDVVVVVVVVVVVVVVVVVVVVVCVVVVDLVVQADEPDPADPQWDQDWDDCQQALQGHDHFQDCDDDQQWHQDPVVNTIDGHSHTYIDGNVSSVVSPVD

pLDDT: mean 86.21, std 10.87, range [48.66, 97.94]

Organism: Saccharomyces cerevisiae (strain ATCC 204508 / S288c) (NCBI:txid559292)

Sequence (100 aa):
MTDNTTSSDLIKNVETARSTIDGLIESLGWIELNYRCERQCNWDEVCYTPSWGPSPMGMTEPGSHNEGFGTHFDESRQRLVINSKLQCININDLMVNRNH

Secondary structure (DSSP, 8-state):
---HHHHHHHHHHHHHHHHHHHHHHHHHT-HHHH-EESSPPPTTEEEE---SSEETTEE--TT-----TTEEEETTTTEEEE-SEEEEEEHHHHHHGGG-

Radius of gyration: 20.46 Å; chains: 1; bounding box: 54×39×49 Å

InterPro domains:
  IPR038921 Uncharacterized protein YOR389W-like [PTHR35204] (2-99)